Protein AF-A0A536PZZ8-F1 (afdb_monomer)

Nearest PDB structures (foldseek):
  3w2a-assembly1_A  TM=4.579E-01  e=2.673E+00  Shigella flexneri 2a

Secondary structure (DSSP, 8-state):
--HHHHHHHHHHHHHHHHHH--TTT--HHHHHHHHHHHHHHHHHHHHHHHHHTHHHHTTS-HHHHHHHHTT--HHHHHHHHHHHHHTTT-HHHHHHHHTTSS-HHHHHHHHHHHHHHHHHHHTS-HHHHHHHHHHHHHT-PPPPPTTS-S-------

Solvent-accessible surface area (backbone atoms only — not comparable to full-atom values): 9006 Å² total; per-residue (Å²): 131,55,74,66,56,54,52,53,50,53,53,47,54,52,52,50,47,73,73,68,59,56,77,94,73,58,57,65,69,61,54,47,28,53,52,24,28,50,52,52,50,49,14,45,50,51,32,52,39,49,76,73,38,57,25,58,80,69,76,37,55,58,38,59,36,43,13,63,78,65,75,44,54,58,66,58,24,44,45,34,44,46,33,22,54,39,40,77,78,34,60,70,56,44,51,31,27,65,69,43,76,40,51,49,69,64,47,38,54,53,26,52,52,51,49,54,52,53,60,52,51,77,74,50,56,65,75,58,50,64,69,45,44,68,63,59,58,69,69,61,63,79,77,76,74,84,81,68,85,79,81,85,74,97,76,91,132

Mean predicted aligned error: 9.68 Å

Structure (mmCIF, N/CA/C/O backbone):
data_AF-A0A536PZZ8-F1
#
_entry.id   AF-A0A536PZZ8-F1
#
loop_
_atom_site.group_PDB
_atom_site.id
_atom_site.type_symbol
_atom_site.label_atom_id
_atom_site.label_alt_id
_atom_site.label_comp_id
_atom_site.label_asym_id
_atom_site.label_entity_id
_atom_site.label_seq_id
_atom_site.pdbx_PDB_ins_code
_atom_site.Cartn_x
_atom_site.Cartn_y
_atom_site.Cartn_z
_atom_site.occupancy
_atom_site.B_iso_or_equiv
_atom_site.auth_seq_id
_atom_site.auth_comp_id
_atom_site.auth_asym_id
_atom_site.auth_atom_id
_atom_site.pdbx_PDB_model_num
ATOM 1 N N . MET A 1 1 ? 7.425 -22.355 1.317 1.00 59.81 1 MET A N 1
ATOM 2 C CA . MET A 1 1 ? 7.983 -20.993 1.355 1.00 59.81 1 MET A CA 1
ATOM 3 C C . MET A 1 1 ? 7.227 -20.218 2.410 1.00 59.81 1 MET A C 1
ATOM 5 O O . MET A 1 1 ? 6.001 -20.263 2.409 1.00 59.81 1 MET A O 1
ATOM 9 N N . SER A 1 2 ? 7.939 -19.619 3.354 1.00 82.94 2 SER A N 1
ATOM 10 C CA . SER A 1 2 ? 7.373 -18.726 4.361 1.00 82.94 2 SER A CA 1
ATOM 11 C C . SER A 1 2 ? 7.080 -17.342 3.757 1.00 82.94 2 SER A C 1
ATOM 13 O O . SER A 1 2 ? 7.627 -16.993 2.714 1.00 82.94 2 SER A O 1
ATOM 15 N N . VAL A 1 3 ? 6.247 -16.524 4.414 1.00 73.31 3 VAL A N 1
ATOM 16 C CA . VAL A 1 3 ? 6.021 -15.116 4.006 1.00 73.31 3 VAL A CA 1
ATOM 17 C C . VAL A 1 3 ? 7.321 -14.299 4.047 1.00 73.31 3 VAL A C 1
ATOM 19 O O . VAL A 1 3 ? 7.486 -13.359 3.272 1.00 73.31 3 VAL A O 1
ATOM 22 N N . ALA A 1 4 ? 8.263 -14.665 4.924 1.00 77.44 4 ALA A N 1
ATOM 23 C CA . ALA A 1 4 ? 9.584 -14.046 4.949 1.00 77.44 4 ALA A CA 1
ATOM 24 C C . ALA A 1 4 ? 10.365 -14.363 3.660 1.00 77.44 4 ALA A C 1
ATOM 26 O O . ALA A 1 4 ? 10.928 -13.447 3.065 1.00 77.44 4 ALA A O 1
ATOM 27 N N . ASP A 1 5 ? 10.286 -15.605 3.168 1.00 87.00 5 ASP A N 1
ATOM 28 C CA . ASP A 1 5 ? 10.923 -16.025 1.910 1.00 87.00 5 ASP A CA 1
ATOM 29 C C . ASP A 1 5 ? 10.342 -15.254 0.704 1.00 87.00 5 ASP A C 1
ATOM 31 O O . ASP A 1 5 ? 11.047 -14.946 -0.257 1.00 87.00 5 ASP A O 1
ATOM 35 N N . GLU A 1 6 ? 9.044 -14.926 0.731 1.00 91.94 6 GLU A N 1
ATOM 36 C CA . GLU A 1 6 ? 8.380 -14.159 -0.334 1.00 91.94 6 GLU A CA 1
ATOM 37 C C . GLU A 1 6 ? 8.836 -12.693 -0.373 1.00 91.94 6 GLU A C 1
ATOM 39 O O . GLU A 1 6 ? 9.094 -12.157 -1.455 1.00 91.94 6 GLU A O 1
ATOM 44 N N . LEU A 1 7 ? 8.959 -12.045 0.792 1.00 93.25 7 LEU A N 1
ATOM 45 C CA . LEU A 1 7 ? 9.461 -10.670 0.890 1.00 93.25 7 LEU A CA 1
ATOM 46 C C . LEU A 1 7 ? 10.946 -10.577 0.536 1.00 93.25 7 LEU A C 1
ATOM 48 O O . LEU A 1 7 ? 11.340 -9.642 -0.161 1.00 93.25 7 LEU A O 1
ATOM 52 N N . GLU A 1 8 ? 11.757 -11.544 0.964 1.00 95.31 8 GLU A N 1
ATOM 53 C CA . GLU A 1 8 ? 13.177 -11.606 0.612 1.00 95.31 8 GLU A CA 1
ATOM 54 C C . GLU A 1 8 ? 13.368 -11.742 -0.902 1.00 95.31 8 GLU A C 1
ATOM 56 O O . GLU A 1 8 ? 14.164 -11.013 -1.502 1.00 95.31 8 GLU A O 1
ATOM 61 N N . ARG A 1 9 ? 12.569 -12.599 -1.548 1.00 96.06 9 ARG A N 1
ATOM 62 C CA . ARG A 1 9 ? 12.572 -12.733 -3.005 1.00 96.06 9 ARG A CA 1
ATOM 63 C C . ARG A 1 9 ? 12.178 -11.435 -3.706 1.00 96.06 9 ARG A C 1
ATOM 65 O O . ARG A 1 9 ? 12.843 -11.048 -4.662 1.00 96.06 9 ARG A O 1
ATOM 72 N N . LEU A 1 10 ? 11.116 -10.764 -3.253 1.00 96.31 10 LEU A N 1
ATOM 73 C CA . LEU A 1 10 ? 10.702 -9.479 -3.823 1.00 96.31 10 LEU A CA 1
ATOM 74 C C . LEU A 1 10 ? 11.813 -8.427 -3.687 1.00 96.31 10 LEU A C 1
ATOM 76 O O . LEU A 1 10 ? 12.085 -7.707 -4.644 1.00 96.31 10 LEU A O 1
ATOM 80 N N . ALA A 1 11 ? 12.474 -8.369 -2.529 1.00 96.50 11 ALA A N 1
ATOM 81 C CA . ALA A 1 11 ? 13.598 -7.468 -2.300 1.00 96.50 11 ALA A CA 1
ATOM 82 C C . ALA A 1 11 ? 14.796 -7.786 -3.208 1.00 96.50 11 ALA A C 1
ATOM 84 O O . ALA A 1 11 ? 15.458 -6.864 -3.669 1.00 96.50 11 ALA A O 1
ATOM 85 N N . SER A 1 12 ? 15.064 -9.065 -3.497 1.00 97.75 12 SER A N 1
ATOM 86 C CA . SER A 1 12 ? 16.095 -9.444 -4.472 1.00 97.75 12 SER A CA 1
ATOM 87 C C . SER A 1 12 ? 15.759 -8.940 -5.869 1.00 97.75 12 SER A C 1
ATOM 89 O O . SER A 1 12 ? 16.571 -8.247 -6.459 1.00 97.75 12 SER A O 1
ATOM 91 N N . VAL A 1 13 ? 14.541 -9.198 -6.355 1.00 97.69 13 VAL A N 1
ATOM 92 C CA . VAL A 1 13 ? 14.113 -8.760 -7.695 1.00 97.69 13 VAL A CA 1
ATOM 93 C C . VAL A 1 13 ? 14.152 -7.236 -7.834 1.00 97.69 13 VAL A C 1
ATOM 95 O O . VAL A 1 13 ? 14.496 -6.730 -8.896 1.00 97.69 13 VAL A O 1
ATOM 98 N N . ALA A 1 14 ? 13.814 -6.495 -6.773 1.00 97.62 14 ALA A N 1
ATOM 99 C CA . ALA A 1 14 ? 13.935 -5.039 -6.770 1.00 97.62 14 ALA A CA 1
ATOM 100 C C . ALA A 1 14 ? 15.399 -4.585 -6.903 1.00 97.62 14 ALA A C 1
ATOM 102 O O . ALA A 1 14 ? 15.682 -3.716 -7.720 1.00 97.62 14 ALA A O 1
ATOM 103 N N . ARG A 1 15 ? 16.328 -5.212 -6.166 1.00 97.75 15 ARG A N 1
ATOM 104 C CA . ARG A 1 15 ? 17.768 -4.925 -6.285 1.00 97.75 15 ARG A CA 1
ATOM 105 C C . ARG A 1 15 ? 18.319 -5.273 -7.665 1.00 97.75 15 ARG A C 1
ATOM 107 O O . ARG A 1 15 ? 19.100 -4.504 -8.206 1.00 97.75 15 ARG A O 1
ATOM 114 N N . ASP A 1 16 ? 17.908 -6.403 -8.231 1.00 98.12 16 ASP A N 1
ATOM 115 C CA . ASP A 1 16 ? 18.340 -6.811 -9.570 1.00 98.12 16 ASP A CA 1
ATOM 116 C C . ASP A 1 16 ? 17.862 -5.783 -10.612 1.00 98.12 16 ASP A C 1
ATOM 118 O O . ASP A 1 16 ? 18.643 -5.338 -11.446 1.00 98.12 16 ASP A O 1
ATOM 122 N N . PHE A 1 17 ? 16.613 -5.308 -10.501 1.00 97.75 17 PHE A N 1
ATOM 123 C CA . PHE A 1 17 ? 16.099 -4.230 -11.351 1.00 97.75 17 PHE A CA 1
ATOM 124 C C . PHE A 1 17 ? 16.914 -2.934 -11.214 1.00 97.75 17 PHE A C 1
ATOM 126 O O . PHE A 1 17 ? 17.257 -2.338 -12.225 1.00 97.75 17 PHE A O 1
ATOM 133 N N . GLU A 1 18 ? 17.260 -2.513 -9.994 1.00 96.19 18 GLU A N 1
ATOM 134 C CA . GLU A 1 18 ? 18.087 -1.316 -9.749 1.00 96.19 18 GLU A CA 1
ATOM 135 C C . GLU A 1 18 ? 19.507 -1.425 -10.336 1.00 96.19 18 GLU A C 1
ATOM 137 O O . GLU A 1 18 ? 20.104 -0.408 -10.682 1.00 96.19 18 GLU A O 1
ATOM 142 N N . LEU A 1 19 ? 20.065 -2.637 -10.425 1.00 97.19 19 LEU A N 1
ATOM 143 C CA . LEU A 1 19 ? 21.413 -2.880 -10.949 1.00 97.19 19 LEU A CA 1
ATOM 144 C C . LEU A 1 19 ? 21.452 -3.033 -12.473 1.00 97.19 19 LEU A C 1
ATOM 146 O O . LEU A 1 19 ? 22.456 -2.686 -13.093 1.00 97.19 19 LEU A O 1
ATOM 150 N N . GLU A 1 20 ? 20.404 -3.613 -13.058 1.00 97.00 20 GLU A N 1
ATOM 151 C CA . GLU A 1 20 ? 20.400 -4.062 -14.454 1.00 97.00 20 GLU A CA 1
ATOM 152 C C . GLU A 1 20 ? 19.566 -3.180 -15.388 1.00 97.00 20 GLU A C 1
ATOM 154 O O . GLU A 1 20 ? 19.7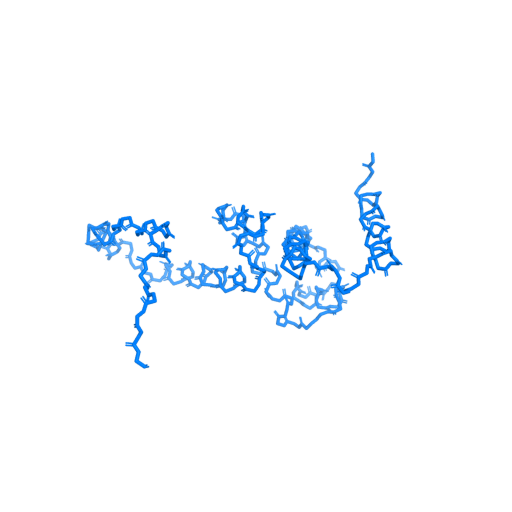92 -3.204 -16.601 1.00 97.00 20 GLU A O 1
ATOM 159 N N . ALA A 1 21 ? 18.585 -2.436 -14.869 1.00 95.75 21 ALA A N 1
ATOM 160 C CA . ALA A 1 21 ? 17.731 -1.603 -15.704 1.00 95.75 21 ALA A CA 1
ATOM 161 C C . ALA A 1 21 ? 18.503 -0.403 -16.265 1.00 95.75 21 ALA A C 1
ATOM 163 O O . ALA A 1 21 ? 19.222 0.294 -15.554 1.00 95.75 21 ALA A O 1
ATOM 164 N N . ASP A 1 22 ? 18.305 -0.143 -17.555 1.00 96.81 22 ASP A N 1
ATOM 165 C CA . ASP A 1 22 ? 18.748 1.091 -18.191 1.00 96.81 22 ASP A CA 1
ATOM 166 C C . ASP A 1 22 ? 17.613 2.119 -18.107 1.00 96.81 22 ASP A C 1
ATOM 168 O O . ASP A 1 22 ? 16.587 1.980 -18.785 1.00 96.81 22 ASP A O 1
ATOM 172 N N . ASP A 1 23 ? 17.785 3.123 -17.244 1.00 95.75 23 ASP A N 1
ATOM 173 C CA . ASP A 1 23 ? 16.788 4.162 -16.959 1.00 95.75 23 ASP A CA 1
ATOM 174 C C . ASP A 1 23 ? 16.322 4.913 -18.220 1.00 95.75 23 ASP A C 1
ATOM 176 O O . ASP A 1 23 ? 15.180 5.380 -18.257 1.00 95.75 23 ASP A O 1
ATOM 180 N N . ASP A 1 24 ? 17.139 4.968 -19.281 1.00 97.44 24 ASP A N 1
ATOM 181 C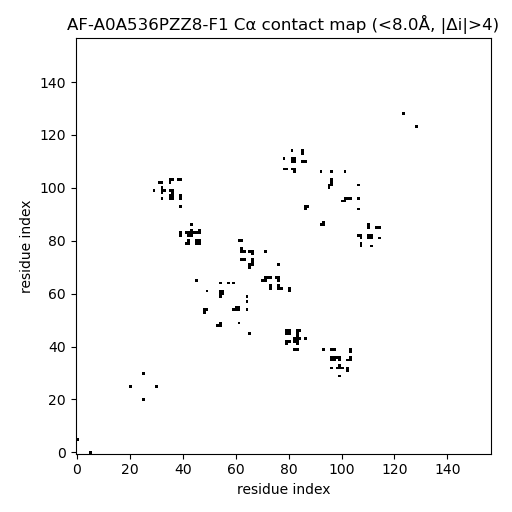 CA . ASP A 1 24 ? 16.764 5.590 -20.558 1.00 97.44 24 ASP A CA 1
ATOM 182 C C . ASP A 1 24 ? 15.682 4.789 -21.313 1.00 97.44 24 ASP A C 1
ATOM 184 O O . ASP A 1 24 ? 14.981 5.334 -22.175 1.00 97.44 24 ASP A O 1
ATOM 188 N N . PHE A 1 25 ? 15.505 3.503 -20.986 1.00 96.75 25 PHE A N 1
ATOM 189 C CA . PHE A 1 25 ? 14.583 2.588 -21.671 1.00 96.75 25 PHE A CA 1
ATOM 190 C C . PHE A 1 25 ? 13.473 2.013 -20.782 1.00 96.75 25 PHE A C 1
ATOM 192 O O . PHE A 1 25 ? 12.598 1.294 -21.280 1.00 96.75 25 PHE A O 1
ATOM 199 N N . VAL A 1 26 ? 13.451 2.329 -19.486 1.00 97.50 26 VAL A N 1
ATOM 200 C CA . VAL A 1 26 ? 12.357 1.922 -18.596 1.00 97.50 26 VAL A CA 1
ATOM 201 C C . VAL A 1 26 ? 11.087 2.706 -18.932 1.00 97.50 26 VAL A C 1
ATOM 203 O O . VAL A 1 26 ? 11.059 3.932 -18.879 1.00 97.50 26 VAL A O 1
ATOM 206 N N . ASP A 1 27 ? 9.983 2.004 -19.215 1.00 97.25 27 ASP A N 1
ATOM 207 C CA . ASP A 1 27 ? 8.669 2.646 -19.339 1.00 97.25 27 ASP A CA 1
ATOM 208 C C . ASP A 1 27 ? 8.187 3.118 -17.949 1.00 97.25 27 ASP A C 1
ATOM 210 O O . ASP A 1 27 ? 7.814 2.282 -17.108 1.00 97.25 27 ASP A O 1
ATOM 214 N N . PRO A 1 28 ? 8.111 4.440 -17.693 1.00 96.94 28 PRO A N 1
ATOM 215 C CA . PRO A 1 28 ? 7.742 4.963 -16.381 1.00 96.94 28 PRO A CA 1
ATOM 216 C C . PRO A 1 28 ? 6.323 4.557 -15.969 1.00 96.94 28 PRO A C 1
ATOM 218 O O . PRO A 1 28 ? 6.039 4.409 -14.780 1.00 96.94 28 PRO A O 1
ATOM 221 N N . LYS A 1 29 ? 5.416 4.324 -16.927 1.00 96.44 29 LYS A N 1
ATOM 222 C CA . LYS A 1 29 ? 4.049 3.879 -16.636 1.00 96.44 29 LYS A CA 1
ATOM 223 C C . LYS A 1 29 ? 4.031 2.449 -16.107 1.00 96.44 29 LYS A C 1
ATOM 225 O O . LYS A 1 29 ? 3.248 2.141 -15.207 1.00 96.44 29 LYS A O 1
ATOM 230 N N . GLN A 1 30 ? 4.858 1.573 -16.671 1.00 96.31 30 GLN A N 1
ATOM 231 C CA . GLN A 1 30 ? 4.942 0.183 -16.226 1.00 96.31 30 GLN A CA 1
ATOM 232 C C . GLN A 1 30 ? 5.590 0.090 -14.846 1.00 96.31 30 GLN A C 1
ATOM 234 O O . GLN A 1 30 ? 5.048 -0.597 -13.978 1.00 96.31 30 GLN A O 1
ATOM 239 N N . LEU A 1 31 ? 6.667 0.845 -14.605 1.00 97.38 31 LEU A N 1
ATOM 240 C CA . LEU A 1 31 ? 7.288 0.923 -13.283 1.00 97.38 31 LEU A CA 1
ATOM 241 C C . LEU A 1 31 ? 6.310 1.477 -12.233 1.00 97.38 31 LEU A C 1
ATOM 243 O O . LEU A 1 31 ? 6.128 0.869 -11.177 1.00 97.38 31 LEU A O 1
ATOM 247 N N . ALA A 1 32 ? 5.599 2.565 -12.547 1.00 97.69 32 ALA A N 1
ATOM 248 C CA . ALA A 1 32 ? 4.579 3.125 -11.662 1.00 97.69 32 ALA A CA 1
ATOM 249 C C . ALA A 1 32 ? 3.481 2.104 -11.326 1.00 97.69 32 ALA A C 1
ATOM 251 O O . ALA A 1 32 ? 3.137 1.942 -10.159 1.00 97.69 32 ALA A O 1
ATOM 252 N N . ALA A 1 33 ? 2.985 1.345 -12.309 1.00 97.56 33 ALA A N 1
ATOM 253 C CA . ALA A 1 33 ? 1.972 0.314 -12.077 1.00 97.56 33 ALA A CA 1
ATOM 254 C C . ALA A 1 33 ? 2.451 -0.799 -11.124 1.00 97.56 33 ALA A C 1
ATOM 256 O O . ALA A 1 33 ? 1.661 -1.311 -10.322 1.00 97.56 33 ALA A O 1
ATOM 257 N N . VAL A 1 34 ? 3.733 -1.175 -11.188 1.00 97.69 34 VAL A N 1
ATOM 258 C CA . VAL A 1 34 ? 4.340 -2.125 -10.242 1.00 97.69 34 VAL A CA 1
ATOM 259 C C . VAL A 1 34 ? 4.403 -1.515 -8.841 1.00 97.69 34 VAL A C 1
ATOM 261 O O . VAL A 1 34 ? 3.941 -2.142 -7.884 1.00 97.69 34 VAL A O 1
ATOM 264 N N . ILE A 1 35 ? 4.896 -0.280 -8.717 1.00 97.88 35 ILE A N 1
ATOM 265 C CA . ILE A 1 35 ? 4.984 0.442 -7.439 1.00 97.88 35 ILE A CA 1
ATOM 266 C C . ILE A 1 35 ? 3.596 0.603 -6.807 1.00 97.88 35 ILE A C 1
ATOM 268 O O . ILE A 1 35 ? 3.411 0.282 -5.635 1.00 97.88 35 ILE A O 1
ATOM 272 N N . ASP A 1 36 ? 2.600 1.030 -7.579 1.00 98.44 36 ASP A N 1
ATOM 273 C CA . ASP A 1 36 ? 1.222 1.229 -7.130 1.00 98.44 36 ASP A CA 1
ATOM 274 C C . ASP A 1 36 ? 0.590 -0.077 -6.622 1.00 98.44 36 ASP A C 1
ATOM 276 O O . ASP A 1 36 ? -0.088 -0.102 -5.587 1.00 98.44 36 ASP A O 1
ATOM 280 N N . ARG A 1 37 ? 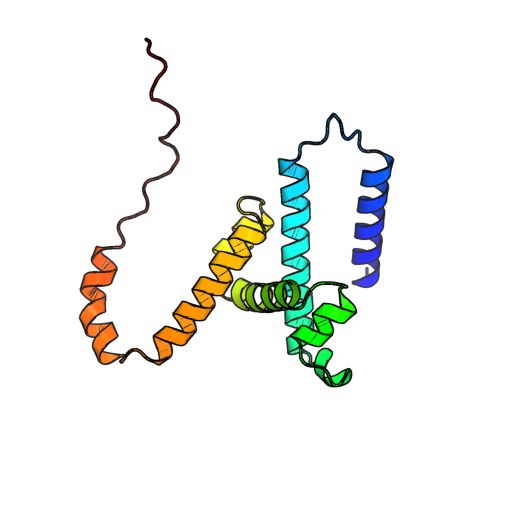0.861 -1.202 -7.298 1.00 97.38 37 ARG A N 1
ATOM 281 C CA . ARG A 1 37 ? 0.439 -2.530 -6.832 1.00 97.38 37 ARG A CA 1
ATOM 282 C C . ARG A 1 37 ? 1.071 -2.872 -5.482 1.00 97.38 37 ARG A C 1
ATOM 284 O O . ARG A 1 37 ? 0.362 -3.357 -4.595 1.00 97.38 37 ARG A O 1
ATOM 291 N N . LEU A 1 38 ? 2.372 -2.634 -5.313 1.00 97.62 38 LEU A N 1
ATOM 292 C CA . LEU A 1 38 ? 3.082 -2.892 -4.053 1.00 97.62 38 LEU A CA 1
ATOM 293 C C . LEU A 1 38 ? 2.603 -1.967 -2.930 1.00 97.62 38 LEU A C 1
ATOM 295 O O . LEU A 1 38 ? 2.406 -2.408 -1.800 1.00 97.62 38 LEU A O 1
ATOM 299 N N . GLN A 1 39 ? 2.303 -0.713 -3.252 1.00 98.19 39 GLN A N 1
ATOM 300 C CA . GLN A 1 39 ? 1.667 0.234 -2.344 1.00 98.19 39 GLN A CA 1
ATOM 301 C C . GLN A 1 39 ? 0.297 -0.265 -1.865 1.00 98.19 39 GLN A C 1
ATOM 303 O O . GLN A 1 39 ? 0.007 -0.212 -0.669 1.00 98.19 39 GLN A O 1
ATOM 308 N N . GLY A 1 40 ? -0.524 -0.820 -2.761 1.00 97.81 40 GLY A N 1
ATOM 309 C CA . GLY A 1 40 ? -1.778 -1.483 -2.391 1.00 97.81 40 GLY A CA 1
ATOM 310 C C . GLY A 1 40 ? -1.579 -2.739 -1.536 1.00 97.81 40 GLY A C 1
ATOM 311 O O . GLY A 1 40 ? -2.370 -3.002 -0.626 1.00 97.81 40 GLY A O 1
ATOM 312 N N . ALA A 1 41 ? -0.525 -3.518 -1.795 1.00 97.19 41 ALA A N 1
ATOM 313 C CA . ALA A 1 41 ? -0.168 -4.671 -0.972 1.00 97.19 41 ALA A CA 1
ATOM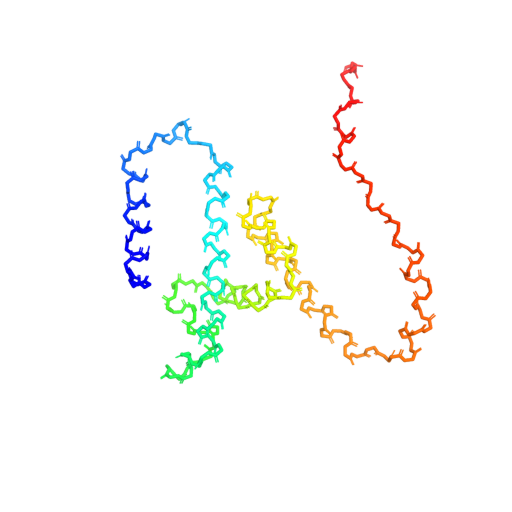 314 C C . ALA A 1 41 ? 0.214 -4.246 0.454 1.00 97.19 41 ALA A C 1
ATOM 316 O O . ALA A 1 41 ? -0.304 -4.828 1.409 1.00 97.19 41 ALA A O 1
ATOM 317 N N . LEU A 1 42 ? 1.015 -3.184 0.603 1.00 97.81 42 LEU A N 1
ATOM 318 C CA . LEU A 1 42 ? 1.349 -2.600 1.903 1.00 97.81 42 LEU A CA 1
ATOM 319 C C . LEU A 1 42 ? 0.086 -2.195 2.673 1.00 97.81 42 LEU A C 1
ATOM 321 O O . LEU A 1 42 ? -0.045 -2.571 3.834 1.00 97.81 42 LEU A O 1
ATOM 325 N N . CYS A 1 43 ? -0.876 -1.519 2.030 1.00 98.50 43 CYS A N 1
ATOM 326 C CA . CYS A 1 43 ? -2.149 -1.155 2.668 1.00 98.50 43 CYS A CA 1
ATOM 327 C C . CYS A 1 43 ? -2.878 -2.377 3.251 1.00 98.50 43 CYS A C 1
ATOM 329 O O . CYS A 1 43 ? -3.339 -2.349 4.390 1.00 98.50 43 CYS A O 1
ATOM 331 N N . LYS A 1 44 ? -2.933 -3.488 2.505 1.00 97.50 44 LYS A N 1
ATOM 332 C CA . LYS A 1 44 ? -3.544 -4.742 2.984 1.00 97.50 44 LYS A CA 1
ATOM 333 C C . LYS A 1 44 ? -2.764 -5.364 4.144 1.00 97.50 44 LYS A C 1
ATOM 335 O O . LYS A 1 44 ? -3.368 -5.960 5.034 1.00 97.50 44 LYS A O 1
ATOM 340 N N . VAL A 1 45 ? -1.433 -5.286 4.126 1.00 97.06 45 VAL A N 1
ATOM 341 C CA . VAL A 1 45 ? -0.580 -5.811 5.205 1.00 97.06 45 VAL A CA 1
ATOM 342 C C . VAL A 1 45 ? -0.795 -5.016 6.489 1.00 97.06 45 VAL A C 1
ATOM 344 O O . VAL A 1 45 ? -1.043 -5.624 7.532 1.00 97.06 45 VAL A O 1
ATOM 347 N N . VAL A 1 46 ? -0.772 -3.682 6.419 1.00 97.62 46 VAL A N 1
ATOM 348 C CA . VAL A 1 46 ? -0.943 -2.837 7.609 1.00 97.62 46 VAL A CA 1
ATOM 349 C C . VAL A 1 46 ? -2.373 -2.859 8.147 1.00 97.62 46 VAL A C 1
ATOM 351 O O . VAL A 1 46 ? -2.547 -2.831 9.360 1.00 97.62 46 VAL A O 1
ATOM 354 N N . ASP A 1 47 ? -3.397 -3.007 7.297 1.00 97.75 47 ASP A N 1
ATOM 355 C CA . ASP A 1 47 ? -4.776 -3.2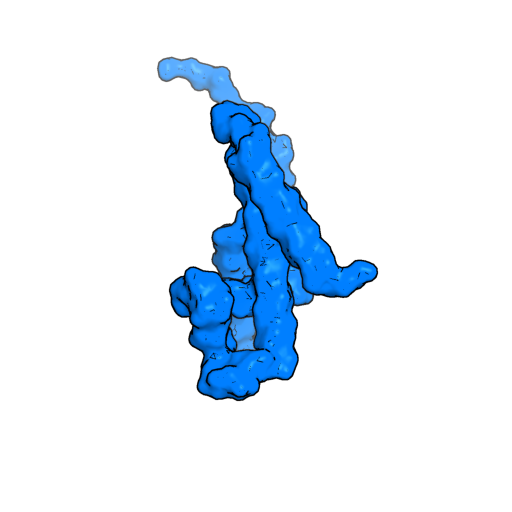14 7.762 1.00 97.75 47 ASP A CA 1
ATOM 356 C C . ASP A 1 47 ? -4.923 -4.536 8.528 1.00 97.75 47 ASP A C 1
ATOM 358 O O . ASP A 1 47 ? -5.503 -4.571 9.615 1.00 97.75 47 ASP A O 1
ATOM 362 N N . ARG A 1 48 ? -4.332 -5.626 8.021 1.00 97.06 48 ARG A N 1
ATOM 363 C CA . ARG A 1 48 ? -4.315 -6.906 8.746 1.00 97.06 48 ARG A CA 1
ATOM 364 C C . ARG A 1 48 ? -3.552 -6.803 10.063 1.00 97.06 48 ARG A C 1
ATOM 366 O O . ARG A 1 48 ? -4.025 -7.333 11.063 1.00 97.06 48 ARG A O 1
ATOM 373 N N . ALA A 1 49 ? -2.409 -6.121 10.082 1.00 96.75 49 ALA A N 1
ATOM 374 C CA . ALA A 1 49 ? -1.639 -5.888 11.303 1.00 96.75 49 ALA A CA 1
ATOM 375 C C . ALA A 1 49 ? -2.403 -5.040 12.327 1.00 96.75 49 ALA A C 1
ATOM 377 O O . ALA A 1 49 ? -2.438 -5.367 13.513 1.00 96.75 49 ALA A O 1
ATOM 378 N N . ARG A 1 50 ? -3.111 -4.001 11.867 1.00 96.81 50 ARG A N 1
ATOM 379 C CA . ARG A 1 50 ? -4.041 -3.241 12.703 1.00 96.81 50 ARG A CA 1
ATOM 380 C C . ARG A 1 50 ? -5.107 -4.154 13.302 1.00 96.81 50 ARG A C 1
ATOM 382 O O . ARG A 1 50 ? -5.288 -4.123 14.513 1.00 96.81 50 ARG A O 1
ATOM 389 N N . LYS A 1 51 ? -5.780 -4.972 12.484 1.00 97.06 51 LYS A N 1
ATOM 390 C CA . LYS A 1 51 ? -6.845 -5.893 12.928 1.00 97.06 51 LYS A CA 1
ATOM 391 C C . LYS A 1 51 ? -6.353 -6.942 13.927 1.00 97.06 51 LYS A C 1
ATOM 393 O O . LYS A 1 51 ? -7.112 -7.328 14.807 1.00 97.06 51 LYS A O 1
ATOM 398 N N . ARG A 1 52 ? -5.094 -7.380 13.819 1.00 96.94 52 ARG A N 1
ATOM 399 C CA . ARG A 1 52 ? -4.446 -8.259 14.810 1.00 96.94 52 ARG A CA 1
ATOM 400 C C . ARG A 1 52 ? -4.083 -7.554 16.119 1.00 96.94 52 ARG A C 1
ATOM 402 O O . ARG A 1 52 ? -3.882 -8.231 17.119 1.00 96.94 52 ARG A O 1
ATOM 409 N N . GLY A 1 53 ? -4.011 -6.223 16.122 1.00 97.31 53 GLY A N 1
ATOM 410 C CA . GLY A 1 53 ? -3.638 -5.437 17.296 1.00 97.31 53 GLY A CA 1
ATOM 411 C C . GLY A 1 53 ? -2.134 -5.202 17.452 1.00 97.31 53 GLY A C 1
ATOM 412 O O . GLY A 1 53 ? -1.712 -4.808 18.533 1.00 97.31 53 GLY A O 1
ATOM 413 N N . ASP A 1 54 ? -1.320 -5.375 16.404 1.00 97.19 54 ASP A N 1
ATOM 414 C CA . ASP A 1 54 ? 0.148 -5.231 16.480 1.00 97.19 54 ASP A CA 1
ATOM 415 C C . ASP A 1 54 ? 0.565 -3.847 17.042 1.00 97.19 54 ASP A C 1
ATOM 417 O O . ASP A 1 54 ? 1.461 -3.735 17.876 1.00 97.19 54 ASP A O 1
ATOM 421 N N . HIS A 1 55 ? -0.156 -2.790 16.659 1.00 96.88 55 HIS A N 1
ATOM 422 C CA . HIS A 1 55 ? 0.019 -1.430 17.184 1.00 96.88 55 HIS A CA 1
ATOM 423 C C . HIS A 1 55 ? -0.310 -1.288 18.682 1.00 96.88 55 HIS A C 1
ATOM 425 O O . HIS A 1 55 ? 0.321 -0.491 19.377 1.00 96.88 55 HIS A O 1
ATOM 431 N N . LEU A 1 56 ? -1.262 -2.075 19.196 1.00 97.69 56 LEU A N 1
ATOM 432 C CA . LEU A 1 56 ? -1.628 -2.082 20.616 1.00 97.69 56 LEU A CA 1
ATOM 433 C C . LEU A 1 56 ? -0.521 -2.717 21.459 1.00 97.69 56 LEU A C 1
ATOM 435 O O . LEU A 1 56 ? -0.230 -2.220 22.544 1.00 97.69 56 LEU A O 1
ATOM 439 N N . LEU A 1 57 ? 0.149 -3.753 20.938 1.00 96.31 57 LEU A N 1
ATOM 440 C CA . LEU A 1 57 ? 1.322 -4.356 21.584 1.00 96.31 57 LEU A CA 1
ATOM 441 C C . LEU A 1 57 ? 2.483 -3.359 21.713 1.00 96.31 57 LEU A C 1
ATOM 443 O O . LEU A 1 57 ? 3.259 -3.435 22.661 1.00 96.31 57 LEU A O 1
ATOM 447 N N . ALA A 1 58 ? 2.572 -2.401 20.788 1.00 93.94 58 ALA A N 1
ATOM 448 C CA . ALA A 1 58 ? 3.537 -1.307 20.832 1.00 93.94 58 ALA A CA 1
ATOM 449 C C . ALA A 1 58 ? 3.074 -0.100 21.679 1.00 93.94 58 ALA A C 1
ATOM 451 O O . ALA A 1 58 ? 3.806 0.883 21.775 1.00 93.94 58 ALA A O 1
ATOM 452 N N . GLY A 1 59 ? 1.868 -0.131 22.267 1.00 96.94 59 GLY A N 1
ATOM 453 C CA . GLY A 1 59 ? 1.306 0.992 23.029 1.00 96.94 59 GLY A CA 1
ATOM 454 C C . GLY A 1 59 ? 1.033 2.240 22.179 1.00 96.94 59 GLY A C 1
ATOM 455 O O . GLY A 1 59 ? 1.089 3.362 22.681 1.00 96.94 59 GLY A O 1
ATOM 456 N N . GLN A 1 60 ? 0.783 2.066 20.881 1.00 97.25 60 GLN A N 1
ATOM 457 C CA . GLN A 1 60 ? 0.656 3.149 19.907 1.00 97.25 60 GLN A CA 1
ATOM 458 C C . GLN A 1 60 ? -0.719 3.136 19.238 1.00 97.25 60 GLN A C 1
ATOM 460 O O . GLN A 1 60 ? -1.379 2.105 19.131 1.00 97.25 60 GLN A O 1
ATOM 465 N N . THR A 1 61 ? -1.146 4.287 18.714 1.00 98.00 61 THR A N 1
ATOM 466 C CA . THR A 1 61 ? -2.257 4.304 17.754 1.00 98.00 61 THR A CA 1
ATOM 467 C C . THR A 1 61 ? -1.807 3.657 16.445 1.00 98.00 61 THR A C 1
ATOM 469 O O . THR A 1 61 ? -0.631 3.736 16.086 1.00 98.00 61 THR A O 1
ATOM 472 N N . ALA A 1 62 ? -2.733 3.062 15.688 1.00 97.69 62 ALA A N 1
ATOM 473 C CA . ALA A 1 62 ? -2.399 2.407 14.420 1.00 97.69 62 ALA A CA 1
ATOM 474 C C . ALA A 1 62 ? -1.653 3.342 13.446 1.00 97.69 62 ALA A C 1
ATOM 476 O O . ALA A 1 62 ? -0.680 2.936 12.818 1.00 97.69 62 ALA A O 1
ATOM 477 N N . CYS A 1 63 ? -2.064 4.613 13.369 1.00 98.19 63 CYS A N 1
ATOM 478 C CA . CYS A 1 63 ? -1.424 5.616 12.515 1.00 98.19 63 CYS A CA 1
ATOM 479 C C . CYS A 1 63 ? 0.005 5.954 12.978 1.00 98.19 63 CYS A C 1
ATOM 481 O O . CYS A 1 63 ? 0.919 6.008 12.156 1.00 98.19 63 CYS A O 1
ATOM 483 N N . ALA A 1 64 ? 0.225 6.134 14.287 1.00 98.25 64 ALA A N 1
ATOM 484 C CA . ALA A 1 64 ? 1.564 6.388 14.822 1.00 98.25 64 ALA A CA 1
ATOM 485 C C . ALA A 1 64 ? 2.497 5.189 14.604 1.00 98.25 64 ALA A C 1
ATOM 487 O O . ALA A 1 64 ? 3.635 5.372 14.177 1.00 98.25 64 ALA A O 1
ATOM 488 N N . TRP A 1 65 ? 1.987 3.978 14.835 1.00 98.38 65 TRP A N 1
ATOM 489 C CA . TRP A 1 65 ? 2.726 2.740 14.625 1.00 98.38 65 TRP A CA 1
ATOM 490 C C . TRP A 1 65 ? 3.171 2.586 13.169 1.00 98.38 65 TRP A C 1
ATOM 492 O O . TRP A 1 65 ? 4.361 2.458 12.913 1.00 98.38 65 TRP A O 1
ATOM 502 N N . ILE A 1 66 ? 2.262 2.727 12.198 1.00 98.19 66 ILE A N 1
ATOM 503 C CA . ILE A 1 66 ? 2.612 2.645 10.767 1.00 98.19 66 ILE A CA 1
ATOM 504 C C . ILE A 1 66 ? 3.593 3.749 10.359 1.00 98.19 66 ILE A C 1
ATOM 506 O O . ILE A 1 66 ? 4.535 3.482 9.617 1.00 98.19 66 ILE A O 1
ATOM 510 N N . SER A 1 67 ? 3.400 4.979 10.842 1.00 98.38 67 SER A N 1
ATOM 511 C CA . SER A 1 67 ? 4.302 6.099 10.546 1.00 98.38 67 SER A CA 1
ATOM 512 C C . SER A 1 67 ? 5.745 5.788 10.963 1.00 98.38 67 SER A C 1
ATOM 514 O O . SER A 1 67 ? 6.667 6.027 10.185 1.00 98.38 67 SER A O 1
ATOM 516 N N . ILE A 1 68 ? 5.934 5.191 12.145 1.00 97.81 68 ILE A N 1
ATOM 517 C CA . ILE A 1 68 ? 7.252 4.804 12.666 1.00 97.81 68 ILE A CA 1
ATOM 518 C C . ILE A 1 68 ? 7.772 3.546 11.960 1.00 97.81 68 ILE A C 1
ATOM 520 O O . ILE A 1 68 ? 8.876 3.555 11.425 1.00 97.81 68 ILE A O 1
ATOM 524 N N . THR A 1 69 ? 6.983 2.470 11.924 1.00 97.00 69 THR A N 1
ATOM 525 C CA . THR A 1 69 ? 7.390 1.164 11.379 1.00 97.00 69 THR A CA 1
ATOM 526 C C . THR A 1 69 ? 7.699 1.219 9.887 1.00 97.00 69 THR A C 1
ATOM 528 O O . THR A 1 69 ? 8.597 0.522 9.425 1.00 97.00 69 THR A O 1
ATOM 531 N N . CYS A 1 70 ? 6.977 2.040 9.126 1.00 97.00 70 CYS A N 1
ATOM 532 C CA . CYS A 1 70 ? 7.149 2.158 7.681 1.00 97.00 70 CYS A CA 1
ATOM 533 C C . CYS A 1 70 ? 7.833 3.464 7.252 1.00 97.00 70 CYS A C 1
ATOM 535 O O . CYS A 1 70 ? 7.807 3.777 6.064 1.00 97.00 70 CYS A O 1
ATOM 537 N N . LEU A 1 71 ? 8.413 4.221 8.194 1.00 97.94 71 LEU A N 1
ATOM 538 C CA . LEU A 1 71 ? 9.181 5.448 7.936 1.00 97.94 71 LEU A CA 1
ATOM 539 C C . LEU A 1 71 ? 8.457 6.434 7.005 1.00 97.94 71 LEU A C 1
ATOM 541 O O . LEU A 1 71 ? 9.005 6.912 6.013 1.00 97.94 71 LEU A O 1
ATOM 545 N N . MET A 1 72 ? 7.199 6.733 7.319 1.00 97.81 72 MET A N 1
ATOM 546 C CA . MET A 1 72 ? 6.365 7.622 6.511 1.00 97.81 72 MET A CA 1
ATOM 547 C C . MET A 1 72 ? 5.658 8.668 7.366 1.00 97.81 72 MET A C 1
ATOM 549 O O . MET A 1 72 ? 5.538 8.528 8.583 1.00 97.81 72 MET A O 1
ATOM 553 N N . SER A 1 73 ? 5.162 9.731 6.733 1.00 98.38 73 SER A N 1
ATOM 554 C CA . SER A 1 73 ? 4.386 10.756 7.436 1.00 98.38 73 SER A CA 1
ATOM 555 C C . SER A 1 73 ? 3.094 10.180 8.029 1.00 98.38 73 SER A C 1
ATOM 557 O O . SER A 1 73 ? 2.565 9.172 7.556 1.00 98.38 73 SER A O 1
ATOM 559 N N . ARG A 1 74 ? 2.535 10.852 9.045 1.00 97.56 74 ARG A N 1
ATOM 560 C CA . ARG A 1 74 ? 1.235 10.461 9.620 1.00 97.56 74 ARG A CA 1
ATOM 561 C C . ARG A 1 74 ? 0.104 10.520 8.595 1.00 97.56 74 ARG A C 1
ATOM 563 O O . ARG A 1 74 ? -0.767 9.661 8.619 1.00 97.56 74 ARG A O 1
ATOM 570 N N . THR A 1 75 ? 0.132 11.490 7.681 1.00 97.75 75 THR A N 1
ATOM 571 C CA . THR A 1 75 ? -0.846 11.579 6.587 1.00 97.75 75 THR A CA 1
ATOM 572 C C . THR A 1 75 ? -0.753 10.360 5.677 1.00 97.75 75 THR A C 1
ATOM 574 O O . THR A 1 75 ? -1.757 9.697 5.448 1.00 97.75 75 THR A O 1
ATOM 577 N N . ALA A 1 76 ? 0.459 9.984 5.254 1.00 98.19 76 ALA A N 1
ATOM 578 C CA . ALA A 1 76 ? 0.651 8.782 4.450 1.00 98.19 76 ALA A CA 1
ATOM 579 C C . ALA A 1 76 ? 0.192 7.523 5.201 1.00 98.19 76 ALA A C 1
ATOM 581 O O . ALA A 1 76 ? -0.468 6.671 4.615 1.00 98.19 76 ALA A O 1
ATOM 582 N N . ALA A 1 77 ? 0.483 7.417 6.501 1.00 98.50 77 ALA A N 1
ATOM 583 C CA . ALA A 1 77 ? 0.022 6.310 7.335 1.00 98.50 77 ALA A CA 1
ATOM 584 C C . ALA A 1 77 ? -1.515 6.242 7.434 1.00 98.50 77 ALA A C 1
ATOM 586 O O . ALA A 1 77 ? -2.082 5.152 7.339 1.00 98.50 77 ALA A O 1
ATOM 587 N N . ALA A 1 78 ? -2.191 7.386 7.576 1.00 98.12 78 ALA A N 1
ATOM 588 C CA . ALA A 1 78 ? -3.650 7.470 7.554 1.00 98.12 78 ALA A CA 1
ATOM 589 C C . ALA A 1 78 ? -4.225 7.008 6.204 1.00 98.12 78 ALA A C 1
ATOM 591 O O . ALA A 1 78 ? -5.166 6.216 6.188 1.00 98.12 78 ALA A O 1
ATOM 592 N N . ASP A 1 79 ? -3.606 7.394 5.084 1.00 98.44 79 ASP A N 1
ATOM 593 C CA . ASP A 1 79 ? -4.007 6.898 3.763 1.00 98.44 79 ASP A CA 1
ATOM 594 C C . ASP A 1 79 ? -3.864 5.375 3.667 1.00 98.44 79 ASP A C 1
ATOM 596 O O . ASP A 1 79 ? -4.770 4.700 3.178 1.00 98.44 79 ASP A O 1
ATOM 600 N N . ARG A 1 80 ? -2.758 4.797 4.171 1.00 98.38 80 ARG A N 1
ATOM 601 C CA . ARG A 1 80 ? -2.564 3.334 4.159 1.00 98.38 80 ARG A CA 1
ATOM 602 C C . ARG A 1 80 ? -3.650 2.606 4.947 1.00 98.38 80 ARG A C 1
ATOM 604 O O . ARG A 1 80 ? -4.087 1.539 4.515 1.00 98.38 80 ARG A O 1
ATOM 611 N N . LEU A 1 81 ? -4.072 3.178 6.073 1.00 98.12 81 LEU A N 1
ATOM 612 C CA . LEU A 1 81 ? -5.142 2.647 6.915 1.00 98.12 81 LEU A CA 1
ATOM 613 C C . LEU A 1 81 ? -6.494 2.683 6.201 1.00 98.12 81 LEU A C 1
ATOM 615 O O . LEU A 1 81 ? -7.112 1.629 6.047 1.00 98.12 81 LEU A O 1
ATOM 619 N N . CYS A 1 82 ? -6.904 3.858 5.715 1.00 98.19 82 CYS A N 1
ATOM 620 C CA . CYS A 1 82 ? -8.173 4.031 5.007 1.00 98.19 82 CYS A CA 1
ATOM 621 C C . CYS A 1 82 ? -8.226 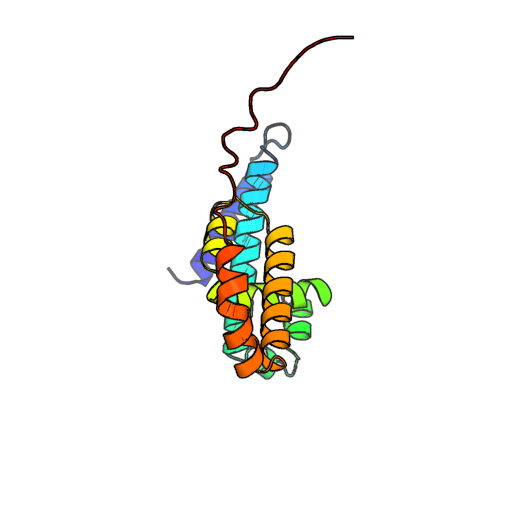3.136 3.759 1.00 98.19 82 CYS A C 1
ATOM 623 O O . CYS A 1 82 ? -9.155 2.350 3.583 1.00 98.19 82 CYS A O 1
ATOM 625 N N . VAL A 1 83 ? -7.180 3.152 2.925 1.00 98.44 83 VAL A N 1
ATOM 626 C CA . VAL A 1 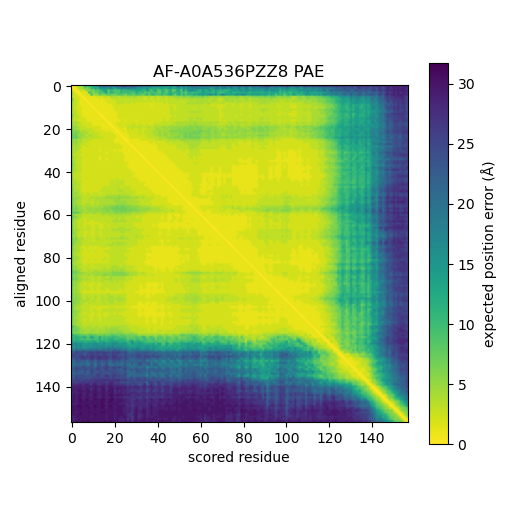83 ? -7.114 2.299 1.729 1.00 98.44 83 VAL A CA 1
ATOM 627 C C . VAL A 1 83 ? -7.149 0.818 2.100 1.00 98.44 83 VAL A C 1
ATOM 629 O O . VAL A 1 83 ? -7.879 0.048 1.481 1.00 98.44 83 VAL A O 1
ATOM 632 N N . GLY A 1 84 ? -6.373 0.395 3.099 1.00 97.94 84 GLY A N 1
ATOM 633 C CA . GLY A 1 84 ? -6.318 -1.005 3.516 1.00 97.94 84 GLY A CA 1
ATOM 634 C C . GLY A 1 84 ? -7.679 -1.542 3.958 1.00 97.94 84 GLY A C 1
ATOM 635 O O . GLY A 1 84 ? -8.063 -2.640 3.551 1.00 97.94 84 GLY A O 1
ATOM 636 N N . GLU A 1 85 ? -8.428 -0.739 4.711 1.00 96.94 85 GLU A N 1
ATOM 637 C CA . GLU A 1 85 ? -9.792 -1.047 5.134 1.00 96.94 85 GLU A CA 1
ATOM 638 C C . GLU A 1 85 ? -10.773 -1.063 3.950 1.00 96.94 85 GLU A C 1
ATOM 640 O O . GLU A 1 85 ? -11.447 -2.067 3.699 1.00 96.94 85 GLU A O 1
ATOM 645 N N . GLN A 1 86 ? -10.801 0.010 3.157 1.00 97.19 86 GLN A N 1
ATOM 646 C CA . GLN A 1 86 ? -11.778 0.200 2.081 1.00 97.19 86 GLN A CA 1
ATOM 647 C C . GLN A 1 86 ? -11.588 -0.764 0.902 1.00 97.19 86 GLN A C 1
ATOM 649 O O . GLN A 1 86 ? -12.566 -1.140 0.253 1.00 97.19 86 GLN A O 1
ATOM 654 N N . LEU A 1 87 ? -10.368 -1.233 0.614 1.00 95.94 87 LEU A N 1
ATOM 655 C CA . LEU A 1 87 ? -10.136 -2.196 -0.473 1.00 95.94 87 LEU A CA 1
ATOM 656 C C . LEU A 1 87 ? -10.874 -3.530 -0.266 1.00 95.94 87 LEU A C 1
ATOM 658 O O . LEU A 1 87 ? -11.156 -4.212 -1.253 1.00 95.94 87 LEU A O 1
ATOM 662 N N . GLY A 1 88 ? -11.218 -3.893 0.976 1.00 91.25 88 GLY A N 1
ATOM 663 C CA . GLY A 1 88 ? -12.085 -5.042 1.264 1.00 91.25 88 GLY A CA 1
ATOM 664 C C . GLY A 1 88 ? -13.539 -4.832 0.823 1.00 91.25 88 GLY A C 1
ATOM 665 O O . GLY A 1 88 ? -14.220 -5.791 0.465 1.00 91.25 88 GLY A O 1
ATOM 666 N N . HIS A 1 89 ? -13.992 -3.580 0.784 1.00 93.31 89 HIS A N 1
ATOM 667 C CA . HIS A 1 89 ? -15.354 -3.183 0.421 1.00 93.31 89 HIS A CA 1
ATOM 668 C C . HIS A 1 89 ? -15.478 -2.728 -1.043 1.00 93.31 89 HIS A C 1
ATOM 670 O O . HIS A 1 89 ? -16.579 -2.683 -1.593 1.00 93.31 89 HIS A O 1
ATOM 676 N N . LEU A 1 90 ? -14.352 -2.438 -1.707 1.00 95.69 90 LEU A N 1
ATOM 677 C CA . LEU A 1 90 ? -14.291 -1.905 -3.070 1.00 95.69 90 LEU A CA 1
ATOM 678 C C . LEU A 1 90 ? -13.536 -2.852 -4.031 1.00 95.69 90 LEU A C 1
ATOM 680 O O . LEU A 1 90 ? -12.484 -2.488 -4.569 1.00 95.69 90 LEU A O 1
ATOM 684 N N . PRO A 1 91 ? -14.063 -4.056 -4.334 1.00 93.94 91 PRO A N 1
ATOM 685 C CA . PRO A 1 91 ? -13.342 -5.072 -5.110 1.00 93.94 91 PRO A CA 1
ATOM 686 C C . PRO A 1 91 ? -12.984 -4.623 -6.536 1.00 93.94 91 PRO A C 1
ATOM 688 O O . PRO A 1 91 ? -11.936 -4.997 -7.063 1.00 93.94 91 PRO A O 1
ATOM 691 N N . ARG A 1 92 ? -13.807 -3.769 -7.164 1.00 96.00 92 ARG A N 1
ATOM 692 C CA . ARG A 1 92 ? -13.507 -3.195 -8.491 1.00 96.00 92 ARG A CA 1
ATOM 693 C C . ARG A 1 92 ? -12.298 -2.258 -8.455 1.00 96.00 92 ARG A C 1
ATOM 695 O O . ARG A 1 92 ? -11.499 -2.276 -9.389 1.00 96.00 92 ARG A O 1
ATOM 702 N N . ILE A 1 93 ? -12.160 -1.480 -7.382 1.00 97.56 93 ILE A N 1
ATOM 703 C CA . ILE A 1 93 ? -11.024 -0.578 -7.161 1.00 97.56 93 ILE A CA 1
ATOM 704 C C . ILE A 1 93 ? -9.773 -1.399 -6.857 1.00 97.56 93 ILE A C 1
ATOM 706 O O . ILE A 1 93 ? -8.744 -1.197 -7.496 1.00 97.56 93 ILE A O 1
ATOM 710 N N . ALA A 1 94 ? -9.883 -2.411 -5.990 1.00 96.81 94 ALA A N 1
ATOM 711 C CA . ALA A 1 94 ? -8.789 -3.337 -5.709 1.00 96.81 94 ALA A CA 1
ATOM 712 C C . ALA A 1 94 ? -8.259 -4.022 -6.981 1.00 96.81 94 ALA A C 1
ATOM 714 O O . ALA A 1 94 ? -7.043 -4.107 -7.178 1.00 96.81 94 ALA A O 1
ATOM 715 N N . ALA A 1 95 ? -9.153 -4.478 -7.862 1.00 96.50 95 ALA A N 1
ATOM 716 C CA . ALA A 1 95 ? -8.774 -5.083 -9.135 1.00 96.50 95 ALA A CA 1
ATOM 717 C C . ALA A 1 95 ? -8.116 -4.070 -10.085 1.00 96.50 95 ALA A C 1
ATOM 719 O O . ALA A 1 95 ? -7.123 -4.400 -10.727 1.00 96.50 95 ALA A O 1
ATOM 720 N N . ALA A 1 96 ? -8.640 -2.842 -10.168 1.00 97.44 96 ALA A N 1
ATOM 721 C CA . ALA A 1 96 ? -8.078 -1.791 -11.012 1.00 97.44 96 ALA A CA 1
ATOM 722 C C . ALA A 1 96 ? -6.673 -1.356 -10.557 1.00 97.44 96 ALA A C 1
ATOM 724 O O . ALA A 1 96 ? -5.796 -1.213 -11.409 1.00 97.44 96 ALA A O 1
ATOM 725 N N . LEU A 1 97 ? -6.443 -1.214 -9.247 1.00 97.81 97 LEU A N 1
ATOM 726 C CA . LEU A 1 97 ? -5.118 -0.937 -8.686 1.00 97.81 97 LEU A CA 1
ATOM 727 C C . LEU A 1 97 ? -4.156 -2.097 -8.969 1.00 97.81 97 LEU A C 1
ATOM 729 O O . LEU A 1 97 ? -3.068 -1.898 -9.497 1.00 97.81 97 LEU A O 1
ATOM 733 N N . SER A 1 98 ? -4.584 -3.335 -8.697 1.00 95.12 98 SER A N 1
ATOM 734 C CA . SER A 1 98 ? -3.741 -4.520 -8.923 1.00 95.12 98 SER A CA 1
ATOM 735 C C . SER A 1 98 ? -3.353 -4.683 -10.398 1.00 95.12 98 SER A C 1
ATOM 737 O O . SER A 1 98 ? -2.253 -5.146 -10.696 1.00 95.12 98 SER A O 1
ATOM 739 N N . SER A 1 99 ? -4.224 -4.290 -11.331 1.00 94.81 99 SER A N 1
ATOM 740 C CA . SER A 1 99 ? -3.952 -4.345 -12.771 1.00 94.81 99 SER A CA 1
ATOM 741 C C . SER A 1 99 ? -3.205 -3.122 -13.320 1.00 94.81 99 SER A C 1
ATOM 743 O O . SER A 1 99 ? -3.010 -3.060 -14.529 1.00 94.81 99 SER A O 1
ATOM 745 N N . GLY A 1 100 ? -2.868 -2.120 -12.498 1.00 94.94 100 GLY A N 1
ATOM 746 C CA . GLY A 1 100 ? -2.249 -0.870 -12.962 1.00 94.94 100 GLY A CA 1
ATOM 747 C C . GLY A 1 100 ? -3.174 0.027 -13.798 1.00 94.94 100 GLY A C 1
ATOM 748 O O . GLY A 1 100 ? -2.703 0.877 -14.548 1.00 94.94 100 GLY A O 1
ATOM 749 N N . ARG A 1 101 ? -4.501 -0.169 -13.717 1.00 95.94 101 ARG A N 1
ATOM 750 C CA . ARG A 1 101 ? -5.487 0.687 -14.412 1.00 95.94 101 ARG A CA 1
ATOM 751 C C . ARG A 1 101 ? -5.714 2.013 -13.691 1.00 95.94 101 ARG A C 1
ATOM 753 O O . ARG A 1 101 ? -6.109 2.981 -14.331 1.00 95.94 101 ARG A O 1
ATOM 760 N N . ILE A 1 102 ? -5.495 2.036 -12.380 1.00 96.75 102 ILE A N 1
ATOM 761 C CA . ILE A 1 102 ? -5.486 3.237 -11.543 1.00 96.75 102 ILE A CA 1
ATOM 762 C C . ILE A 1 102 ? -4.253 3.185 -10.645 1.00 96.75 102 ILE A C 1
ATOM 764 O O . ILE A 1 102 ? -3.847 2.097 -10.236 1.00 96.75 102 ILE A O 1
ATOM 768 N N . GLY A 1 103 ? -3.685 4.348 -10.335 1.00 97.88 103 GLY A N 1
ATOM 769 C CA . GLY A 1 103 ? -2.574 4.446 -9.394 1.00 97.88 103 GLY A CA 1
ATOM 770 C C . GLY A 1 103 ? -3.028 4.503 -7.936 1.00 97.88 103 GLY A C 1
ATOM 771 O O . GLY A 1 103 ? -4.223 4.638 -7.631 1.00 97.88 103 GLY A O 1
ATOM 772 N N . TYR A 1 104 ? -2.070 4.438 -7.015 1.00 98.44 104 TYR A N 1
ATOM 773 C CA . TYR A 1 104 ? -2.345 4.460 -5.582 1.00 98.44 104 TYR A CA 1
ATOM 774 C C . TYR A 1 104 ? -2.979 5.780 -5.131 1.00 98.44 104 TYR A C 1
ATOM 776 O O . TYR A 1 104 ? -3.943 5.758 -4.374 1.00 98.44 104 TYR A O 1
ATOM 784 N N . GLN A 1 105 ? -2.510 6.924 -5.638 1.00 97.56 105 GLN A N 1
ATOM 785 C CA . GLN A 1 105 ? -3.036 8.239 -5.237 1.00 97.56 105 GLN A CA 1
ATOM 786 C C . GLN A 1 105 ? -4.522 8.395 -5.593 1.00 97.56 105 GLN A C 1
ATOM 788 O O . GLN A 1 105 ? -5.330 8.805 -4.763 1.00 97.56 105 GLN A O 1
ATOM 793 N N . ALA A 1 106 ? -4.912 7.978 -6.803 1.00 97.56 106 ALA A N 1
ATOM 794 C CA . ALA A 1 106 ? -6.317 7.947 -7.207 1.00 97.56 106 ALA A CA 1
ATOM 795 C C . ALA A 1 106 ? -7.130 6.971 -6.342 1.00 97.56 106 ALA A C 1
ATOM 797 O O . ALA A 1 106 ? -8.260 7.265 -5.960 1.00 97.56 106 ALA A O 1
ATOM 798 N N . THR A 1 107 ? -6.538 5.826 -5.993 1.00 98.25 107 THR A N 1
ATOM 799 C CA . THR A 1 107 ? -7.164 4.859 -5.086 1.00 98.25 107 THR A CA 1
ATOM 800 C C . THR A 1 107 ? -7.399 5.456 -3.697 1.00 98.25 107 THR A C 1
ATOM 802 O O . THR A 1 107 ? -8.495 5.305 -3.168 1.00 98.25 107 THR A O 1
ATOM 805 N N . ALA A 1 108 ? -6.426 6.176 -3.132 1.00 98.12 108 ALA A N 1
ATOM 806 C CA . ALA A 1 108 ? -6.547 6.829 -1.830 1.00 98.12 108 ALA A CA 1
ATOM 807 C C . ALA A 1 108 ? -7.699 7.840 -1.801 1.00 98.12 108 ALA A C 1
ATOM 809 O O . ALA A 1 108 ? -8.533 7.784 -0.901 1.00 98.12 108 ALA A O 1
ATOM 810 N N . VAL A 1 109 ? -7.818 8.683 -2.832 1.00 97.75 109 VAL A N 1
ATOM 811 C CA . VAL A 1 109 ? -8.943 9.624 -2.967 1.00 97.75 109 VAL A CA 1
ATOM 812 C C . VAL A 1 109 ? -10.288 8.892 -3.001 1.00 97.75 109 VAL A C 1
ATOM 814 O O . VAL A 1 109 ? -11.221 9.285 -2.303 1.00 97.75 109 VAL A O 1
ATOM 817 N N . ILE A 1 110 ? -10.398 7.812 -3.783 1.00 96.50 110 ILE A N 1
ATOM 818 C CA . ILE A 1 110 ? -11.635 7.020 -3.879 1.00 96.50 110 ILE A CA 1
ATOM 819 C C . ILE A 1 110 ? -11.983 6.367 -2.535 1.00 96.50 110 ILE A C 1
ATOM 821 O O . ILE A 1 110 ? -13.151 6.353 -2.149 1.00 96.50 110 ILE A O 1
ATOM 825 N N . CYS A 1 111 ? -10.993 5.829 -1.821 1.00 97.00 111 CYS A N 1
ATOM 826 C CA . CYS A 1 111 ? -11.192 5.198 -0.519 1.00 97.00 111 CYS A CA 1
ATOM 827 C C . CYS A 1 111 ? -11.655 6.208 0.540 1.00 97.00 111 CYS A C 1
ATOM 829 O O . CYS A 1 111 ? -12.660 5.950 1.196 1.00 97.00 111 CYS A O 1
ATOM 831 N N . HIS A 1 112 ? -11.016 7.378 0.634 1.00 96.38 112 HIS A N 1
ATOM 832 C CA . HIS A 1 112 ? -11.447 8.451 1.541 1.00 96.38 112 HIS A CA 1
ATOM 833 C C . HIS A 1 112 ? -12.855 8.953 1.219 1.00 96.38 112 HIS A C 1
ATOM 835 O O . HIS A 1 112 ? -13.667 9.167 2.114 1.00 96.38 112 HIS A O 1
ATOM 841 N N . LEU A 1 113 ? -13.189 9.092 -0.068 1.00 95.06 113 LEU A N 1
ATOM 842 C CA . LEU A 1 113 ? -14.549 9.448 -0.470 1.00 95.06 113 LEU A CA 1
ATOM 843 C C . LEU A 1 113 ? -15.564 8.372 -0.049 1.00 95.06 113 LEU A C 1
ATOM 845 O O . LEU A 1 113 ? -16.648 8.705 0.423 1.00 95.06 113 LEU A O 1
ATOM 849 N N . SER A 1 114 ? -15.221 7.092 -0.214 1.00 93.00 114 SER A N 1
ATOM 850 C CA . SER A 1 114 ? -16.063 5.965 0.205 1.00 93.00 114 SER A CA 1
ATOM 851 C C . SER A 1 114 ? -16.305 5.962 1.716 1.00 93.00 114 SER A C 1
ATOM 853 O O . SER A 1 114 ? -17.446 5.799 2.145 1.00 93.00 114 SER A O 1
ATOM 855 N N . GLU A 1 115 ? -15.261 6.206 2.511 1.00 93.31 115 GLU A N 1
ATOM 856 C CA . GLU A 1 115 ? -15.342 6.333 3.970 1.00 93.31 115 GLU A CA 1
ATOM 857 C C . GLU A 1 115 ? -16.276 7.482 4.376 1.00 93.31 115 GLU A C 1
ATOM 859 O O . GLU A 1 115 ? -17.273 7.247 5.055 1.00 93.31 115 GLU A O 1
ATOM 864 N N . GLN A 1 116 ? -16.060 8.690 3.845 1.00 90.56 116 GLN A N 1
ATOM 865 C CA . GLN A 1 116 ? -16.898 9.860 4.144 1.00 90.56 116 GLN A CA 1
ATOM 866 C C . GLN A 1 116 ? -18.366 9.678 3.732 1.00 90.56 116 GLN A C 1
ATOM 868 O O . GLN A 1 116 ? -19.274 10.188 4.391 1.00 90.56 116 GLN A O 1
ATOM 873 N N . VAL A 1 117 ? -18.628 8.997 2.611 1.00 88.38 117 VAL A N 1
ATOM 874 C CA . VAL A 1 117 ? -19.999 8.675 2.183 1.00 88.38 117 VAL A CA 1
ATOM 875 C C . VAL A 1 117 ? -20.629 7.649 3.125 1.00 88.38 117 VAL A C 1
ATOM 877 O O . VAL A 1 117 ? -21.811 7.781 3.445 1.00 88.38 117 VAL A O 1
ATOM 880 N N . GLY A 1 118 ? -19.859 6.659 3.581 1.00 83.19 118 GLY A N 1
ATOM 881 C CA . GLY A 1 118 ? -20.280 5.689 4.590 1.00 83.19 118 GLY A CA 1
ATOM 882 C C . GLY A 1 118 ? -20.685 6.365 5.898 1.00 83.19 118 GLY A C 1
ATOM 883 O O . GLY A 1 118 ? -21.823 6.199 6.326 1.00 83.19 118 GLY A O 1
ATOM 884 N N . GLU A 1 119 ? -19.807 7.202 6.454 1.00 80.25 119 GLU A N 1
ATOM 885 C CA . GLU A 1 119 ? -20.061 7.973 7.679 1.00 80.25 119 GLU A CA 1
ATOM 886 C C . GLU A 1 119 ? -21.318 8.837 7.549 1.00 80.25 119 GLU A C 1
ATOM 888 O O . GLU A 1 119 ? -22.202 8.809 8.399 1.00 80.25 119 GLU A O 1
ATOM 893 N N . LYS A 1 120 ? -21.452 9.582 6.444 1.00 80.25 120 LYS A N 1
ATOM 894 C CA . LYS A 1 120 ? -22.616 10.450 6.220 1.00 80.25 120 LYS A CA 1
ATOM 895 C C . LYS A 1 120 ? -23.919 9.670 6.105 1.00 80.25 120 LYS A C 1
ATOM 897 O O . LYS A 1 120 ? -24.955 10.187 6.512 1.00 80.25 120 LYS A O 1
ATOM 902 N N . ARG A 1 121 ? -23.886 8.448 5.563 1.00 75.25 121 ARG A N 1
ATOM 903 C CA . ARG A 1 121 ? -25.077 7.603 5.407 1.00 75.25 121 ARG A CA 1
ATOM 904 C C . ARG A 1 121 ? -25.715 7.254 6.749 1.00 75.25 121 ARG A C 1
ATOM 906 O O . ARG A 1 121 ? -26.934 7.146 6.796 1.00 75.25 121 ARG A O 1
ATOM 913 N N . GLU A 1 122 ? -24.928 7.131 7.815 1.00 73.56 122 GLU A N 1
ATOM 914 C CA . GLU A 1 122 ? -25.435 6.861 9.168 1.00 73.56 122 GLU A CA 1
ATOM 915 C C . GLU A 1 122 ? -26.307 8.001 9.714 1.00 73.56 122 GLU A C 1
ATOM 917 O O . GLU A 1 122 ? -27.199 7.765 10.525 1.00 73.56 122 GLU A O 1
ATOM 922 N N . TYR A 1 123 ? -26.105 9.228 9.227 1.00 74.38 123 TYR A N 1
ATOM 923 C CA . TYR A 1 123 ? -26.879 10.405 9.629 1.00 74.38 123 TYR A CA 1
ATOM 924 C C . TYR A 1 123 ? -28.110 10.660 8.751 1.00 74.38 123 TYR A C 1
ATOM 926 O O . TYR A 1 123 ? -28.887 11.572 9.041 1.00 74.38 123 TYR A O 1
ATOM 934 N N . ILE A 1 124 ? -28.297 9.900 7.667 1.00 74.75 124 ILE A N 1
ATOM 935 C CA . ILE A 1 124 ? -29.456 10.064 6.789 1.00 74.75 124 ILE A CA 1
ATOM 936 C C . ILE A 1 124 ? -30.576 9.139 7.262 1.00 74.75 124 ILE A C 1
ATOM 938 O O . ILE A 1 124 ? -30.406 7.924 7.323 1.00 74.75 124 ILE A O 1
ATOM 942 N N . ASP A 1 125 ? -31.745 9.719 7.546 1.00 75.69 125 ASP A N 1
ATOM 943 C CA . ASP A 1 125 ? -32.960 8.965 7.861 1.00 75.69 125 ASP A CA 1
ATOM 944 C C . ASP A 1 125 ? -33.265 7.945 6.751 1.00 75.69 125 ASP A C 1
ATOM 946 O O . ASP A 1 125 ? -33.434 8.300 5.580 1.00 75.69 125 ASP A O 1
ATOM 950 N N . GLN A 1 126 ? -33.386 6.672 7.130 1.00 70.44 126 GLN A N 1
ATOM 951 C CA . GLN A 1 126 ? -33.712 5.584 6.212 1.00 70.44 126 GLN A CA 1
ATOM 952 C C . GLN A 1 126 ? -35.041 5.840 5.482 1.00 70.44 126 GLN A C 1
ATOM 954 O O . GLN A 1 126 ? -35.160 5.549 4.291 1.00 70.44 126 GLN A O 1
ATOM 959 N N . GLY A 1 127 ? -36.009 6.482 6.149 1.00 73.56 127 GLY A N 1
ATOM 960 C CA . GLY A 1 127 ? -37.270 6.893 5.533 1.00 73.56 127 GLY A CA 1
ATOM 961 C C . GLY A 1 127 ? -37.100 7.998 4.484 1.00 73.56 127 GLY A C 1
ATOM 962 O O . GLY A 1 127 ? -37.849 8.060 3.506 1.00 73.56 127 GLY A O 1
ATOM 963 N N . ALA A 1 128 ? -36.114 8.883 4.635 1.00 76.06 128 ALA A N 1
ATOM 964 C CA . ALA A 1 128 ? -35.736 9.846 3.601 1.00 76.06 128 ALA A CA 1
ATOM 965 C C . ALA A 1 128 ? -35.013 9.161 2.427 1.00 76.06 128 ALA A C 1
ATOM 967 O O . ALA A 1 128 ? -35.307 9.469 1.270 1.00 76.06 128 ALA A O 1
ATOM 968 N N . LEU A 1 129 ? -34.138 8.188 2.706 1.00 74.94 129 LEU A N 1
ATOM 969 C CA . LEU A 1 129 ? -33.425 7.427 1.676 1.00 74.94 129 LEU A CA 1
ATOM 970 C C . LEU A 1 129 ? -34.389 6.637 0.779 1.00 74.94 129 LEU A C 1
ATOM 972 O O . LEU A 1 129 ? -34.267 6.679 -0.445 1.00 74.94 129 LEU A O 1
ATOM 976 N N . ASP A 1 130 ? -35.376 5.964 1.372 1.00 79.31 130 ASP A N 1
ATOM 977 C CA . ASP A 1 130 ? -36.364 5.175 0.630 1.00 79.31 130 ASP A CA 1
ATOM 978 C C . ASP A 1 130 ? -37.268 6.042 -0.255 1.00 79.31 130 ASP A C 1
ATOM 980 O O . ASP A 1 130 ? -37.623 5.628 -1.361 1.00 79.31 130 ASP A O 1
ATOM 984 N N . ARG A 1 131 ? -37.574 7.275 0.175 1.00 81.94 131 ARG A N 1
ATOM 985 C CA . ARG A 1 131 ? -38.321 8.255 -0.633 1.00 81.94 131 ARG A CA 1
ATOM 986 C C . ARG A 1 131 ? -37.523 8.761 -1.834 1.00 81.94 131 ARG A C 1
ATOM 988 O O . ARG A 1 131 ? -38.102 8.998 -2.890 1.00 81.94 131 ARG A O 1
ATOM 995 N N . LEU A 1 132 ? -36.206 8.907 -1.692 1.00 80.69 132 LEU A N 1
ATOM 996 C CA . LEU A 1 132 ? -35.318 9.375 -2.764 1.00 80.69 132 LEU A CA 1
ATOM 997 C C . LEU A 1 132 ? -34.821 8.242 -3.676 1.00 80.69 132 LEU A C 1
ATOM 999 O O . LEU A 1 132 ? -34.351 8.505 -4.784 1.00 80.69 132 LEU A O 1
ATOM 1003 N N . ARG A 1 133 ? -34.948 6.979 -3.248 1.00 79.69 133 ARG A N 1
ATOM 1004 C CA . ARG A 1 133 ? -34.468 5.793 -3.974 1.00 79.69 133 ARG A CA 1
ATOM 1005 C C . ARG A 1 133 ? -34.952 5.710 -5.430 1.00 79.69 133 ARG A C 1
ATOM 1007 O O . ARG A 1 133 ? -34.108 5.431 -6.280 1.00 79.69 133 ARG A O 1
ATOM 1014 N N . PRO A 1 134 ? -36.234 5.966 -5.766 1.00 80.12 134 PRO A N 1
ATOM 1015 C CA . PRO A 1 134 ? -36.688 5.927 -7.156 1.00 80.12 134 PRO A CA 1
ATOM 1016 C C . PRO A 1 134 ? -35.969 6.960 -8.036 1.00 80.12 134 PRO A C 1
ATOM 1018 O O . PRO A 1 134 ? -35.505 6.618 -9.117 1.00 80.12 134 PRO A O 1
ATOM 1021 N N . ALA A 1 135 ? -35.792 8.189 -7.538 1.00 77.69 135 ALA A N 1
ATOM 1022 C CA . ALA A 1 135 ? -35.134 9.272 -8.273 1.00 77.69 135 ALA A CA 1
ATOM 1023 C C . ALA A 1 135 ? -33.620 9.043 -8.448 1.00 77.69 135 ALA A C 1
ATOM 1025 O O . ALA A 1 135 ? -33.050 9.377 -9.483 1.00 77.69 135 ALA A O 1
ATOM 1026 N N . LEU A 1 136 ? -32.961 8.441 -7.453 1.00 70.56 136 LEU A N 1
ATOM 1027 C CA . LEU A 1 136 ? -31.528 8.129 -7.507 1.00 70.56 136 LEU A CA 1
ATOM 1028 C C . LEU A 1 136 ? -31.200 6.963 -8.452 1.00 70.56 136 LEU A C 1
ATOM 1030 O O . LEU A 1 136 ? -30.115 6.931 -9.031 1.00 70.56 136 LEU A O 1
ATOM 1034 N N . LEU A 1 137 ? -32.110 5.996 -8.605 1.00 68.38 137 LEU A N 1
ATOM 1035 C CA . LEU A 1 137 ? -31.933 4.888 -9.549 1.00 68.38 137 LEU A CA 1
ATOM 1036 C C . LEU A 1 137 ? -32.087 5.346 -11.005 1.00 68.38 137 LEU A C 1
ATOM 1038 O O . LEU A 1 137 ? -31.375 4.835 -11.866 1.00 68.38 137 LEU A O 1
ATOM 1042 N N . ASP A 1 138 ? -32.935 6.343 -11.257 1.00 69.25 138 ASP A N 1
ATOM 1043 C CA . ASP A 1 138 ? -33.176 6.903 -12.592 1.00 69.25 138 ASP A CA 1
ATOM 1044 C C . ASP A 1 138 ? -31.965 7.696 -13.130 1.00 69.25 138 ASP A C 1
ATOM 1046 O O . ASP A 1 138 ? -31.675 7.703 -14.323 1.00 69.25 138 ASP A O 1
ATOM 1050 N N . GLN A 1 139 ? -31.159 8.286 -12.236 1.00 61.31 139 GLN A N 1
ATOM 1051 C CA . GLN A 1 139 ? -29.910 8.978 -12.596 1.00 61.31 139 GLN A CA 1
ATOM 1052 C C . GLN A 1 139 ? -28.740 8.033 -12.903 1.00 61.31 139 GLN A C 1
ATOM 1054 O O . GLN A 1 139 ? -27.675 8.472 -13.343 1.00 61.31 139 GLN A O 1
ATOM 1059 N N . ARG A 1 140 ? -28.908 6.725 -12.689 1.00 56.44 140 ARG A N 1
ATOM 1060 C CA . ARG A 1 140 ? -27.872 5.711 -12.904 1.00 56.44 140 ARG A CA 1
ATOM 1061 C C . ARG A 1 140 ? -27.859 5.241 -14.363 1.00 56.44 140 ARG A C 1
ATOM 1063 O O . ARG A 1 140 ? -27.814 4.043 -14.633 1.00 56.44 140 ARG A O 1
ATOM 1070 N N . ALA A 1 141 ? -27.891 6.181 -15.308 1.00 50.06 141 ALA A N 1
ATOM 1071 C CA . ALA A 1 141 ? -27.601 5.876 -16.703 1.00 50.06 141 ALA A CA 1
ATOM 1072 C C . ALA A 1 141 ? -26.184 5.271 -16.796 1.00 50.06 141 ALA A C 1
ATOM 1074 O O . ALA A 1 141 ? -25.284 5.710 -16.068 1.00 50.06 141 ALA A O 1
ATOM 1075 N N . PRO A 1 142 ? -25.959 4.243 -17.633 1.00 52.69 142 PRO A N 1
ATOM 1076 C CA . PRO A 1 142 ? -24.631 3.671 -17.789 1.00 52.69 142 PRO A CA 1
ATOM 1077 C C . PRO A 1 142 ? -23.656 4.769 -18.227 1.00 52.69 1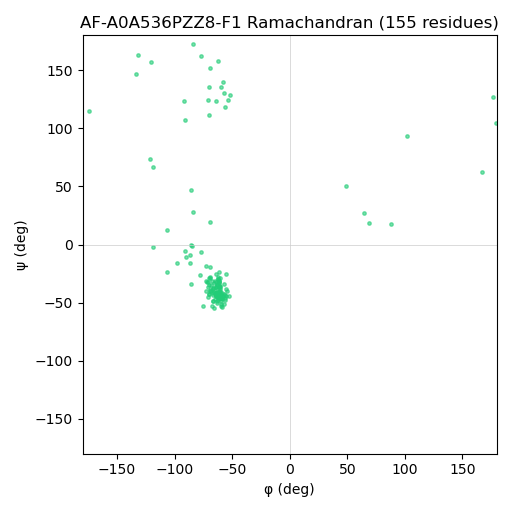42 PRO A C 1
ATOM 1079 O O . PRO A 1 142 ? -23.942 5.535 -19.148 1.00 52.69 142 PRO A O 1
ATOM 1082 N N . LEU A 1 143 ? -22.513 4.857 -17.538 1.00 49.91 143 LEU A N 1
ATOM 1083 C CA . LEU A 1 143 ? -21.402 5.709 -17.959 1.00 49.91 143 LEU A CA 1
ATOM 1084 C C . LEU A 1 143 ? -21.082 5.375 -19.424 1.00 49.91 143 LEU A C 1
ATOM 1086 O O . LEU A 1 143 ? -20.920 4.189 -19.724 1.00 49.91 143 LEU A O 1
ATOM 1090 N N . PRO A 1 144 ? -21.002 6.366 -20.327 1.00 48.09 144 PRO A N 1
ATOM 1091 C CA . PRO A 1 144 ? -20.706 6.095 -21.723 1.00 48.09 144 PRO A CA 1
ATOM 1092 C C . PRO A 1 144 ? -19.346 5.400 -21.839 1.00 48.09 144 PRO A C 1
ATOM 1094 O O . PRO A 1 144 ? -18.374 5.800 -21.190 1.00 48.09 144 PRO A O 1
ATOM 1097 N N . ASP A 1 145 ? -19.285 4.355 -22.665 1.00 44.78 145 ASP A N 1
ATOM 1098 C CA . ASP A 1 145 ? -18.050 3.631 -22.946 1.00 44.78 145 ASP A CA 1
ATOM 1099 C C . ASP A 1 145 ? -16.985 4.602 -23.470 1.00 44.78 145 ASP A C 1
ATOM 1101 O O . ASP A 1 145 ? -17.114 5.198 -24.542 1.00 44.78 145 ASP A O 1
ATOM 1105 N N . LEU A 1 146 ? -15.877 4.731 -22.735 1.00 49.78 146 LEU A N 1
ATOM 1106 C CA . LEU A 1 146 ? -14.728 5.574 -23.098 1.00 49.78 146 LEU A CA 1
ATOM 1107 C C . LEU A 1 146 ? -13.931 5.038 -24.308 1.00 49.78 146 LEU A C 1
ATOM 1109 O O . LEU A 1 146 ? -12.776 5.407 -24.508 1.00 49.78 146 LEU A O 1
ATOM 1113 N N . GLN A 1 147 ? -14.523 4.172 -25.132 1.00 48.19 147 GLN A N 1
ATOM 1114 C CA . GLN A 1 147 ? -13.898 3.631 -26.342 1.00 48.19 147 GLN A CA 1
ATOM 1115 C C . GLN A 1 147 ? -14.088 4.532 -27.579 1.00 48.19 147 GLN A C 1
ATOM 1117 O O . GLN A 1 147 ? -13.418 4.319 -28.585 1.00 48.19 147 GLN A O 1
ATOM 1122 N N . GLY A 1 148 ? -14.915 5.583 -27.506 1.00 41.44 148 GLY A N 1
ATOM 1123 C CA . GLY A 1 148 ? -15.184 6.487 -28.638 1.00 41.44 148 GLY A CA 1
ATOM 1124 C C . GLY A 1 148 ? -14.270 7.716 -28.784 1.00 41.44 148 GLY A C 1
ATOM 1125 O O . GLY A 1 148 ? -14.308 8.376 -29.817 1.00 41.44 148 GLY A O 1
ATOM 1126 N N . ALA A 1 149 ? -13.423 8.051 -27.804 1.00 46.12 149 ALA A N 1
ATOM 1127 C CA . ALA A 1 149 ? -12.649 9.307 -27.805 1.00 46.12 149 ALA A CA 1
ATOM 1128 C C . ALA A 1 149 ? -11.328 9.255 -28.611 1.00 46.12 149 ALA A C 1
ATOM 1130 O O . ALA A 1 149 ? -10.375 9.976 -28.317 1.00 46.12 149 ALA A O 1
ATOM 1131 N N . ARG A 1 150 ? -11.248 8.401 -29.638 1.00 48.00 150 ARG A N 1
ATOM 1132 C CA . ARG A 1 150 ? -10.166 8.393 -30.637 1.00 48.00 150 ARG A CA 1
ATOM 1133 C C . ARG A 1 150 ? -10.759 8.603 -32.025 1.00 48.00 150 ARG A C 1
ATOM 1135 O O . ARG A 1 150 ? -10.840 7.672 -32.817 1.00 48.00 150 ARG A O 1
ATOM 1142 N N . GLY A 1 151 ? -11.177 9.826 -32.329 1.00 48.41 151 GLY A N 1
ATOM 1143 C CA . GLY A 1 151 ? -11.621 10.127 -33.687 1.00 48.41 151 GLY A CA 1
ATOM 1144 C C . GLY A 1 151 ? -12.354 11.443 -33.847 1.00 48.41 151 GLY A C 1
ATOM 1145 O O . GLY A 1 151 ? -13.511 11.408 -34.214 1.00 48.41 151 GLY A O 1
ATOM 1146 N N . LEU A 1 152 ? -11.697 12.573 -33.575 1.00 44.88 152 LEU A N 1
ATOM 1147 C CA . LEU A 1 152 ? -12.052 13.937 -34.011 1.00 44.88 152 LEU A CA 1
ATOM 1148 C C . LEU A 1 152 ? -10.883 14.827 -33.552 1.00 44.88 152 LEU A C 1
ATOM 1150 O O . LEU A 1 152 ? -10.637 14.923 -32.361 1.00 44.88 152 LEU A O 1
ATOM 1154 N N . GLY A 1 153 ? -10.053 15.475 -34.354 1.00 40.19 153 GLY A N 1
ATOM 1155 C CA . GLY A 1 153 ? -9.892 15.585 -35.790 1.00 40.19 153 GLY A CA 1
ATOM 1156 C C . GLY A 1 153 ? -8.755 16.594 -35.986 1.00 40.19 153 GLY A C 1
ATOM 1157 O O . GLY A 1 153 ? -8.790 17.684 -35.422 1.00 40.19 153 GLY A O 1
ATOM 1158 N N . ARG A 1 154 ? -7.725 16.235 -36.758 1.00 53.00 154 ARG A N 1
ATOM 1159 C CA . ARG A 1 154 ? -6.840 17.228 -37.380 1.00 53.00 154 ARG A CA 1
ATOM 1160 C C . ARG A 1 154 ? -7.685 18.049 -38.358 1.00 53.00 154 ARG A C 1
ATOM 1162 O O . ARG A 1 154 ? -8.276 17.446 -39.247 1.00 53.00 154 ARG A O 1
ATOM 1169 N N . ARG A 1 155 ? -7.715 19.372 -38.186 1.00 44.25 155 ARG A N 1
ATOM 1170 C CA . ARG A 1 155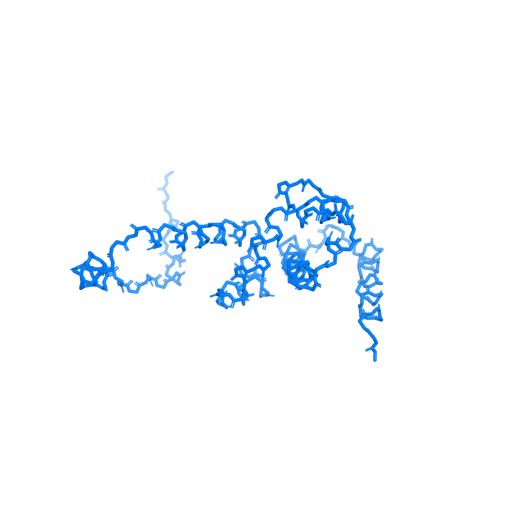 ? -8.021 20.467 -39.142 1.00 44.25 155 ARG A CA 1
ATOM 1171 C C . ARG A 1 155 ? -7.900 21.737 -38.285 1.00 44.25 155 ARG A C 1
ATOM 1173 O O . ARG A 1 155 ? -8.663 21.889 -37.348 1.00 44.25 155 ARG A O 1
ATOM 1180 N N . GLY A 1 156 ? -6.844 22.530 -38.386 1.00 45.19 156 GLY A N 1
ATOM 1181 C CA . GLY A 1 156 ? -6.490 23.302 -39.566 1.00 45.19 156 GLY A CA 1
ATOM 1182 C C . GLY A 1 156 ? -6.918 24.744 -39.301 1.00 45.19 156 GLY A C 1
ATOM 1183 O O . GLY A 1 156 ? -8.092 25.043 -39.486 1.00 45.19 156 GLY A O 1
ATOM 1184 N N . LEU A 1 157 ? -5.977 25.545 -38.795 1.00 41.81 157 LEU A N 1
ATOM 1185 C CA . LEU A 1 157 ? -5.728 26.977 -39.017 1.00 41.81 157 LEU A CA 1
ATOM 1186 C C . LEU A 1 157 ? -4.508 27.362 -38.172 1.00 41.81 157 LEU A C 1
ATOM 1188 O O . LEU A 1 157 ? -4.543 27.093 -36.951 1.00 41.81 157 LEU A O 1
#

Radius of gyration: 20.91 Å; Cα contacts (8 Å, |Δi|>4): 102; chains: 1; bounding box: 60×48×63 Å

pLDDT: mean 87.52, std 16.77, range [40.19, 98.5]

Foldseek 3Di:
DDPVVVVVVVVVVVVCCVVPDDPVPDDVLVVQLVVQLVLLVLLQVLLVCVVVCVQVVVVHDSLVCCCVVVVHDSVSSVLSPLLNVCCVVCVVLNVCSNRSVDGNVVSSVVSVVVVVVVVVVVVDDPVNCVVCVVVVVVVPDPDPPPPPPPDDDDDDD

Sequence (157 aa):
MSVADELERLASVARDFELEADDDFVDPKQLAAVIDRLQGALCKVVDRARKRGDHLLAGQTACAWISITCLMSRTAAADRLCVGEQLGHLPRIAAALSSGRIGYQATAVICHLSEQVGEKREYIDQGALDRLRPALLDQRAPLPDLQGARGLGRRGL